Protein AF-A0A6I4WG80-F1 (afdb_monomer)

InterPro domains:
  IPR009081 Phosphopantetheine binding ACP domain [PF00550] (11-60)
  IPR036736 ACP-like superfamily [G3DSA:1.10.1200.10] (8-84)
  IPR036736 ACP-like superfamily [SSF47336] (11-78)

Organism: NCBI:txid1429076

Solvent-accessible surface area (backbone atoms only — not comparable to full-atom values): 4985 Å² total; per-residue (Å²): 127,85,74,81,73,65,44,70,67,57,53,47,47,45,34,41,74,75,56,60,46,56,81,87,62,64,72,87,59,45,81,42,33,46,63,77,60,77,37,54,70,67,41,50,46,48,49,36,51,50,40,28,72,75,68,69,27,84,72,68,74,92,54,68,85,44,24,47,45,55,51,40,50,47,49,37,51,41,40,57,63,74,74,109

Structure (mmCIF, N/CA/C/O backbone):
data_AF-A0A6I4WG80-F1
#
_entry.id   AF-A0A6I4WG80-F1
#
loop_
_atom_site.group_PDB
_atom_site.id
_atom_site.type_symbol
_atom_site.label_atom_id
_atom_site.label_alt_id
_atom_site.label_comp_id
_atom_site.label_asym_id
_atom_site.label_entity_id
_atom_site.label_seq_id
_atom_site.pdbx_PDB_ins_code
_atom_site.Cartn_x
_atom_site.Cartn_y
_atom_site.Cartn_z
_atom_site.occupancy
_atom_site.B_iso_or_equiv
_atom_site.auth_seq_id
_atom_site.auth_comp_id
_atom_site.auth_asym_id
_atom_site.auth_atom_id
_atom_site.pdbx_PDB_model_num
ATOM 1 N N . MET A 1 1 ? -7.445 -7.490 22.087 1.00 43.16 1 MET A N 1
ATOM 2 C CA . MET A 1 1 ? -7.763 -7.933 20.714 1.00 43.16 1 MET A CA 1
ATOM 3 C C . MET A 1 1 ? -6.468 -7.796 19.942 1.00 43.16 1 MET A C 1
ATOM 5 O O . MET A 1 1 ? -5.786 -6.818 20.208 1.00 43.16 1 MET A O 1
ATOM 9 N N . ALA A 1 2 ? -6.050 -8.787 19.152 1.00 50.62 2 ALA A N 1
ATOM 10 C CA . ALA A 1 2 ? -4.820 -8.638 18.375 1.00 50.62 2 ALA A CA 1
ATOM 11 C C . ALA A 1 2 ? -5.040 -7.486 17.390 1.00 50.62 2 ALA A C 1
ATOM 13 O O . ALA A 1 2 ? -5.999 -7.531 16.620 1.00 50.62 2 ALA A O 1
ATOM 14 N N . GLU A 1 3 ? -4.240 -6.432 17.503 1.00 61.09 3 GLU A N 1
ATOM 15 C CA . GLU A 1 3 ? -4.223 -5.352 16.521 1.00 61.09 3 GLU A CA 1
ATOM 16 C C . GLU A 1 3 ? -3.884 -5.993 15.168 1.00 61.09 3 GLU A C 1
ATOM 18 O O . GLU A 1 3 ? -2.938 -6.786 15.111 1.00 61.09 3 GLU A O 1
ATOM 23 N N . PRO A 1 4 ? -4.673 -5.768 14.103 1.00 68.19 4 PRO A N 1
ATOM 24 C CA . PRO A 1 4 ? -4.323 -6.290 12.792 1.00 68.19 4 PRO A CA 1
ATOM 25 C C . PRO A 1 4 ? -2.997 -5.645 12.377 1.00 68.19 4 PRO A C 1
ATOM 27 O O . PRO A 1 4 ? -2.952 -4.461 12.070 1.00 68.19 4 PRO A O 1
ATOM 30 N N . THR A 1 5 ? -1.906 -6.405 12.441 1.00 83.12 5 THR A N 1
ATOM 31 C CA . THR A 1 5 ? -0.585 -5.965 11.986 1.00 83.12 5 THR A CA 1
ATOM 32 C C . THR A 1 5 ? -0.417 -6.385 10.538 1.00 83.12 5 THR A C 1
ATOM 34 O O . THR A 1 5 ? -0.532 -7.568 10.221 1.00 83.12 5 THR A O 1
ATOM 37 N N . PHE A 1 6 ? -0.134 -5.426 9.667 1.00 88.31 6 PHE A N 1
ATOM 38 C CA . PHE A 1 6 ? 0.200 -5.695 8.278 1.00 88.31 6 PHE A CA 1
ATOM 39 C C . PHE A 1 6 ? 1.665 -6.126 8.189 1.00 88.31 6 PHE A C 1
ATOM 41 O O . PHE A 1 6 ? 2.559 -5.379 8.593 1.00 88.31 6 PHE A O 1
ATOM 48 N N . THR A 1 7 ? 1.924 -7.345 7.714 1.00 91.25 7 THR A N 1
ATOM 49 C CA . THR A 1 7 ? 3.279 -7.912 7.676 1.00 91.25 7 THR A CA 1
ATOM 50 C C . THR A 1 7 ? 3.850 -7.951 6.262 1.00 91.25 7 THR A C 1
ATOM 52 O O . THR A 1 7 ? 3.122 -7.859 5.276 1.00 91.25 7 THR A O 1
ATOM 55 N N . MET A 1 8 ? 5.167 -8.163 6.147 1.00 91.31 8 MET A N 1
ATOM 56 C CA . MET A 1 8 ? 5.823 -8.401 4.853 1.00 91.31 8 MET A CA 1
ATOM 57 C C . MET A 1 8 ? 5.156 -9.542 4.074 1.00 91.31 8 MET A C 1
ATOM 59 O O . MET A 1 8 ? 5.048 -9.489 2.855 1.00 91.31 8 MET A O 1
ATOM 63 N N . MET A 1 9 ? 4.665 -10.563 4.777 1.00 89.94 9 MET A N 1
ATOM 64 C CA . MET A 1 9 ? 3.993 -11.689 4.141 1.00 89.94 9 MET A CA 1
ATOM 65 C C . MET A 1 9 ? 2.627 -11.291 3.569 1.00 89.94 9 MET A C 1
ATOM 67 O O . MET A 1 9 ? 2.302 -11.728 2.469 1.00 89.94 9 MET A O 1
ATOM 71 N N . ASP A 1 10 ? 1.867 -10.427 4.253 1.00 90.50 10 ASP A N 1
ATOM 72 C CA . ASP A 1 10 ? 0.621 -9.855 3.720 1.00 90.50 10 ASP A CA 1
ATOM 73 C C . ASP A 1 10 ? 0.894 -9.006 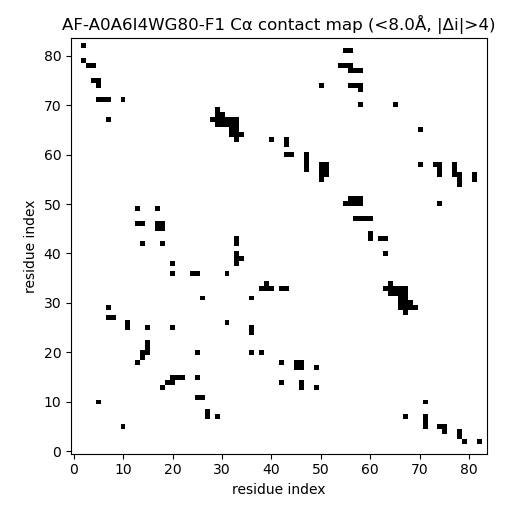2.474 1.00 90.50 10 ASP A C 1
ATOM 75 O O . ASP A 1 10 ? 0.208 -9.147 1.461 1.00 90.50 10 ASP A O 1
ATOM 79 N N . LEU A 1 11 ? 1.933 -8.164 2.525 1.00 90.19 11 LEU A N 1
ATOM 80 C CA . LEU A 1 11 ? 2.359 -7.355 1.386 1.00 90.19 11 LEU A CA 1
ATOM 81 C C . LEU A 1 11 ? 2.697 -8.243 0.185 1.00 90.19 11 LEU A C 1
ATOM 83 O O . LEU A 1 11 ? 2.136 -8.064 -0.894 1.00 90.19 11 LEU A O 1
ATOM 87 N N . MET A 1 12 ? 3.560 -9.239 0.379 1.00 91.69 12 MET A N 1
ATOM 88 C CA . MET A 1 12 ? 3.965 -10.167 -0.677 1.00 91.69 12 MET A CA 1
ATOM 89 C C . MET A 1 12 ? 2.790 -11.005 -1.193 1.00 91.69 12 MET A C 1
ATOM 91 O O . MET A 1 12 ? 2.707 -11.259 -2.393 1.00 91.69 12 MET A O 1
ATOM 95 N N . GLU A 1 13 ? 1.845 -11.397 -0.334 1.00 91.06 13 GLU A N 1
ATOM 96 C CA . GLU A 1 13 ? 0.621 -12.085 -0.757 1.00 91.06 13 GLU A CA 1
ATOM 97 C C . GLU A 1 13 ? -0.208 -11.206 -1.698 1.00 91.06 13 GLU A C 1
ATOM 99 O O . GLU A 1 13 ? -0.628 -11.684 -2.752 1.00 91.06 13 GLU A O 1
ATOM 104 N N . ILE A 1 14 ? -0.404 -9.924 -1.371 1.00 90.25 14 ILE A N 1
ATOM 105 C CA . ILE A 1 14 ? -1.123 -8.977 -2.235 1.00 90.25 14 ILE A CA 1
ATOM 106 C C . ILE A 1 14 ? -0.364 -8.776 -3.545 1.00 90.25 14 ILE A C 1
ATOM 108 O O . ILE A 1 14 ? -0.964 -8.838 -4.621 1.00 90.25 14 ILE A O 1
ATOM 112 N N . LEU A 1 15 ? 0.957 -8.602 -3.474 1.00 90.12 15 LEU A N 1
ATOM 113 C CA . LEU A 1 15 ? 1.782 -8.425 -4.661 1.00 90.12 15 LEU A CA 1
ATOM 114 C C . LEU A 1 15 ? 1.672 -9.638 -5.600 1.00 90.12 15 LEU A C 1
ATOM 116 O O . LEU A 1 15 ? 1.451 -9.489 -6.800 1.00 90.12 15 LEU A O 1
ATOM 120 N N . VAL A 1 16 ? 1.736 -10.855 -5.065 1.00 92.12 16 VAL A N 1
ATOM 121 C CA . VAL A 1 16 ? 1.615 -12.086 -5.857 1.00 92.12 16 VAL A CA 1
ATOM 122 C C . VAL A 1 16 ? 0.188 -12.302 -6.367 1.00 92.12 16 VAL A C 1
ATOM 124 O O . VAL A 1 16 ? -0.007 -12.704 -7.513 1.00 92.12 16 VAL A O 1
ATOM 127 N N . ALA A 1 17 ? -0.823 -12.076 -5.527 1.00 90.19 17 ALA A N 1
ATOM 128 C CA . ALA A 1 17 ? -2.206 -12.428 -5.836 1.00 90.19 17 ALA A CA 1
ATOM 129 C C . ALA A 1 17 ? -2.928 -11.388 -6.701 1.00 90.19 17 ALA A C 1
ATOM 131 O O . ALA A 1 17 ? -3.818 -11.757 -7.469 1.00 90.19 17 ALA A O 1
ATOM 132 N N . LYS A 1 18 ? -2.591 -10.103 -6.553 1.00 89.19 18 LYS A N 1
ATOM 133 C CA . LYS A 1 18 ? -3.329 -8.982 -7.155 1.00 89.19 18 LYS A CA 1
ATOM 134 C C . LYS A 1 18 ? -2.502 -8.186 -8.145 1.00 89.19 18 LYS A C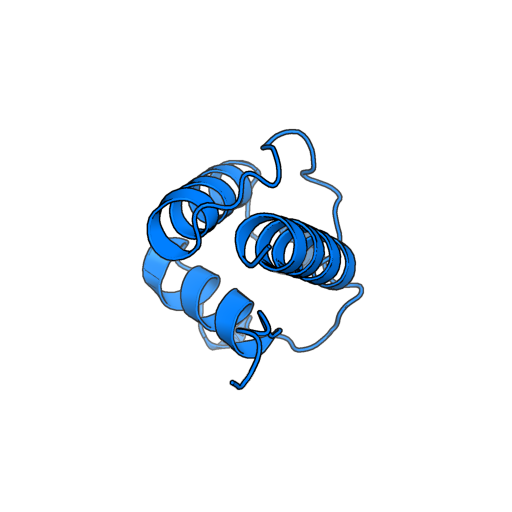 1
ATOM 136 O O . LYS A 1 18 ? -3.013 -7.837 -9.202 1.00 89.19 18 LYS A O 1
ATOM 141 N N . VAL A 1 19 ? -1.238 -7.949 -7.815 1.00 86.25 19 VAL A N 1
ATOM 142 C CA . VAL A 1 19 ? -0.330 -7.145 -8.642 1.00 86.25 19 VAL A CA 1
ATOM 143 C C . VAL A 1 19 ? 0.365 -7.988 -9.718 1.00 86.25 19 VAL A C 1
ATOM 145 O O . VAL A 1 19 ? 0.726 -7.481 -10.775 1.00 86.25 19 VAL A O 1
ATOM 148 N N . GLY A 1 20 ? 0.487 -9.298 -9.493 1.00 85.12 20 GLY A N 1
ATOM 149 C CA . GLY A 1 20 ? 1.080 -10.234 -10.448 1.00 85.12 20 GLY A CA 1
ATOM 150 C C . GLY A 1 20 ? 2.579 -10.455 -10.256 1.00 85.12 20 GLY A C 1
ATOM 151 O O . GLY A 1 20 ? 3.236 -10.928 -11.182 1.00 85.12 20 GLY A O 1
ATOM 152 N N . LEU A 1 21 ? 3.117 -10.159 -9.068 1.00 88.44 21 LEU A N 1
ATOM 153 C CA . LEU A 1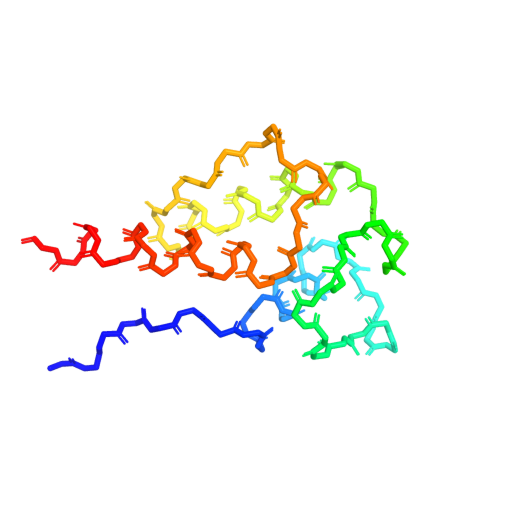 21 ? 4.496 -10.484 -8.715 1.00 88.44 21 LEU A CA 1
ATOM 154 C C . LEU A 1 21 ? 4.725 -12.004 -8.855 1.00 88.44 21 LEU A C 1
ATOM 156 O O . LEU A 1 21 ? 3.982 -12.801 -8.264 1.00 88.44 21 LEU A O 1
ATOM 160 N N . PRO A 1 22 ? 5.740 -12.454 -9.611 1.00 86.56 22 PRO A N 1
ATOM 161 C CA . PRO A 1 22 ? 6.063 -13.869 -9.674 1.00 86.56 22 PRO A CA 1
ATOM 162 C C . PRO A 1 22 ? 6.536 -14.355 -8.302 1.00 86.56 22 PRO A C 1
ATOM 164 O O . PRO A 1 22 ? 7.303 -13.689 -7.615 1.00 86.56 22 PRO A O 1
ATOM 167 N N . ARG A 1 23 ? 6.123 -15.565 -7.911 1.00 86.31 23 ARG A N 1
ATOM 168 C CA . ARG A 1 23 ? 6.465 -16.144 -6.596 1.00 86.31 23 ARG A CA 1
ATOM 169 C C . ARG A 1 23 ? 7.969 -16.266 -6.337 1.00 86.31 23 ARG A C 1
ATOM 171 O O . ARG A 1 23 ? 8.369 -16.320 -5.184 1.00 86.31 23 ARG A O 1
ATOM 178 N N . ASP A 1 24 ? 8.770 -16.336 -7.397 1.00 86.75 24 ASP A N 1
ATOM 179 C CA . ASP A 1 24 ? 10.234 -16.402 -7.325 1.00 86.75 24 ASP A CA 1
ATOM 180 C C . ASP A 1 24 ? 10.874 -15.037 -7.000 1.00 86.75 24 ASP A C 1
ATOM 182 O O . ASP A 1 24 ? 11.969 -14.991 -6.455 1.00 86.75 24 ASP A O 1
ATOM 186 N N . ALA A 1 25 ? 10.164 -13.930 -7.258 1.00 87.00 25 ALA A N 1
ATOM 187 C CA . ALA A 1 25 ? 10.583 -12.568 -6.913 1.00 87.00 25 ALA A CA 1
ATOM 188 C C . ALA A 1 25 ? 10.104 -12.121 -5.518 1.00 87.00 25 ALA A C 1
ATOM 190 O O . ALA A 1 25 ? 10.321 -10.978 -5.121 1.00 87.00 25 ALA A O 1
ATOM 191 N N . VAL A 1 26 ? 9.441 -13.006 -4.762 1.00 89.31 26 VAL A N 1
ATOM 192 C CA . VAL A 1 26 ? 9.056 -12.727 -3.374 1.00 89.31 26 VAL A CA 1
ATOM 193 C C . VAL A 1 26 ? 10.317 -12.578 -2.533 1.00 89.31 26 VAL A C 1
ATOM 195 O O . VAL A 1 26 ? 11.143 -13.487 -2.452 1.00 89.31 26 VAL A O 1
ATOM 198 N N . THR A 1 27 ? 10.428 -11.440 -1.861 1.00 89.31 27 THR A N 1
ATOM 199 C CA . THR A 1 27 ? 11.545 -11.115 -0.978 1.00 89.31 27 THR A CA 1
ATOM 200 C C . THR A 1 27 ? 11.040 -10.783 0.425 1.00 89.31 27 THR A C 1
ATOM 202 O O . THR A 1 27 ? 9.862 -10.511 0.631 1.00 89.31 27 THR A O 1
ATOM 205 N N . HIS A 1 28 ? 11.933 -10.835 1.409 1.00 88.44 28 HIS A N 1
ATOM 206 C CA . HIS A 1 28 ? 11.687 -10.310 2.755 1.00 88.44 28 HIS A CA 1
ATOM 207 C C . HIS A 1 28 ? 12.595 -9.116 3.067 1.00 88.44 28 HIS A C 1
ATOM 209 O O . HIS A 1 28 ? 12.732 -8.732 4.226 1.00 88.44 28 HIS A O 1
ATOM 215 N N . ASP A 1 29 ? 13.248 -8.560 2.048 1.00 89.94 29 ASP A N 1
ATOM 216 C CA . ASP A 1 29 ? 14.105 -7.398 2.210 1.00 89.94 29 ASP A CA 1
ATOM 217 C C . ASP A 1 29 ? 13.250 -6.135 2.375 1.00 89.94 29 ASP A C 1
ATOM 219 O O . ASP A 1 29 ? 12.536 -5.723 1.463 1.00 89.94 29 ASP A O 1
ATOM 223 N N . GLU A 1 30 ? 13.290 -5.534 3.563 1.00 89.31 30 GLU A N 1
ATOM 224 C CA . GLU A 1 30 ? 12.544 -4.308 3.870 1.00 89.31 30 GLU A CA 1
ATOM 225 C C . GLU A 1 30 ? 13.090 -3.082 3.127 1.00 89.31 30 GLU A C 1
ATOM 227 O O . GLU A 1 30 ? 12.378 -2.088 3.016 1.00 89.31 30 GLU A O 1
ATOM 232 N N . GLY A 1 31 ? 14.326 -3.142 2.621 1.00 91.25 31 GLY A N 1
ATOM 233 C CA . GLY A 1 31 ? 14.950 -2.088 1.824 1.00 91.25 31 GLY A CA 1
ATOM 234 C C . GLY A 1 31 ? 14.673 -2.199 0.324 1.00 91.25 31 GLY A C 1
ATOM 235 O O . GLY A 1 31 ? 15.0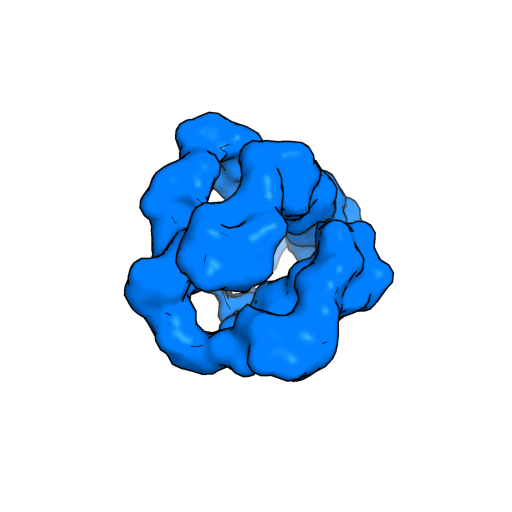04 -1.270 -0.412 1.00 91.25 31 GLY A O 1
ATOM 236 N N . ALA A 1 32 ? 14.063 -3.295 -0.136 1.00 91.19 32 ALA A N 1
ATOM 237 C CA . ALA A 1 32 ? 13.672 -3.455 -1.530 1.00 91.19 32 ALA A CA 1
ATOM 238 C C . ALA A 1 32 ? 12.497 -2.535 -1.887 1.00 91.19 32 ALA A C 1
ATOM 240 O O . ALA A 1 32 ? 11.651 -2.202 -1.053 1.00 91.19 32 ALA A O 1
ATOM 241 N N . THR A 1 33 ? 12.453 -2.122 -3.149 1.00 90.44 33 THR A N 1
ATOM 242 C CA . THR A 1 33 ? 11.381 -1.300 -3.720 1.00 90.44 33 THR A CA 1
ATOM 243 C C . THR A 1 33 ? 10.613 -2.105 -4.762 1.00 90.44 33 THR A C 1
ATOM 245 O O . THR A 1 33 ? 11.052 -3.171 -5.192 1.00 90.44 33 THR A O 1
ATOM 248 N N . LEU A 1 34 ? 9.479 -1.575 -5.226 1.00 87.75 34 LEU A N 1
ATOM 249 C CA . LEU A 1 34 ? 8.744 -2.165 -6.350 1.00 87.75 34 LEU A CA 1
ATOM 250 C C . LEU A 1 34 ? 9.637 -2.311 -7.597 1.00 87.75 34 LEU A C 1
ATOM 252 O O . LEU A 1 34 ? 9.624 -3.353 -8.244 1.00 87.75 34 LEU A O 1
ATOM 256 N N . ALA A 1 35 ? 10.487 -1.322 -7.876 1.00 87.19 35 ALA A N 1
ATOM 257 C CA . ALA A 1 35 ? 11.397 -1.368 -9.017 1.00 87.19 35 ALA A CA 1
ATOM 258 C C . ALA A 1 35 ? 12.464 -2.476 -8.908 1.00 87.19 35 ALA A C 1
ATOM 260 O O . ALA A 1 35 ? 12.897 -2.999 -9.932 1.00 87.19 35 ALA A O 1
ATOM 261 N N . ASP A 1 36 ? 12.878 -2.854 -7.692 1.00 89.44 36 ASP A N 1
ATOM 262 C CA . ASP A 1 36 ? 13.862 -3.928 -7.466 1.00 89.44 36 ASP A CA 1
ATOM 263 C C . ASP A 1 36 ? 13.306 -5.312 -7.848 1.00 89.44 36 ASP A C 1
ATOM 265 O O . ASP A 1 36 ? 14.038 -6.190 -8.300 1.00 89.44 36 ASP A O 1
ATOM 269 N N . VAL A 1 37 ? 11.984 -5.476 -7.743 1.00 87.56 37 VAL A N 1
ATOM 270 C CA . VAL A 1 37 ? 11.261 -6.713 -8.071 1.00 87.56 37 VAL A CA 1
ATOM 271 C C . VAL A 1 37 ? 10.575 -6.672 -9.446 1.00 87.56 37 VAL A C 1
ATOM 273 O O . VAL A 1 37 ? 9.644 -7.439 -9.692 1.00 87.56 37 VAL A O 1
ATOM 276 N N . ASP A 1 38 ? 11.036 -5.790 -10.340 1.00 86.38 38 ASP A N 1
ATOM 277 C CA . ASP A 1 38 ? 10.506 -5.598 -11.704 1.00 86.38 38 ASP A CA 1
ATOM 278 C C . ASP A 1 38 ? 9.027 -5.150 -11.735 1.00 86.38 38 ASP A C 1
ATOM 280 O O . ASP A 1 38 ? 8.296 -5.404 -12.691 1.00 86.38 38 ASP A O 1
ATOM 284 N N . LEU A 1 39 ? 8.557 -4.482 -10.674 1.00 87.50 39 LEU A N 1
ATOM 285 C CA . LEU A 1 39 ? 7.212 -3.916 -10.607 1.00 87.50 39 LEU A CA 1
ATOM 286 C C . LEU A 1 39 ? 7.213 -2.428 -10.981 1.00 87.50 39 LEU A C 1
ATOM 288 O O . LEU A 1 39 ? 7.907 -1.602 -10.390 1.00 87.50 39 LEU A O 1
ATOM 292 N N . ASP A 1 40 ? 6.367 -2.084 -11.949 1.00 86.31 40 ASP A N 1
ATOM 293 C CA . ASP A 1 40 ? 6.165 -0.714 -12.422 1.00 86.31 40 ASP A CA 1
ATOM 294 C C . ASP A 1 40 ? 5.334 0.152 -11.460 1.00 86.31 40 ASP A C 1
ATOM 296 O O . ASP A 1 40 ? 4.660 -0.325 -10.552 1.00 86.31 40 ASP A O 1
ATOM 300 N N . SER A 1 41 ? 5.264 1.458 -11.727 1.00 82.31 41 SER A N 1
ATOM 301 C CA . SER A 1 41 ? 4.411 2.401 -10.982 1.00 82.31 41 SER A CA 1
ATOM 302 C C . SER A 1 41 ? 2.920 2.025 -10.952 1.00 82.31 41 SER A C 1
ATOM 304 O O . SER A 1 41 ? 2.208 2.389 -10.016 1.00 82.31 41 SER A O 1
ATOM 306 N N . LEU A 1 42 ? 2.433 1.255 -11.932 1.00 86.62 42 LEU A N 1
ATOM 307 C CA . LEU A 1 42 ? 1.066 0.724 -11.934 1.00 86.62 42 LEU A CA 1
ATOM 308 C C . LEU A 1 42 ? 0.840 -0.312 -10.821 1.00 86.62 42 LEU A C 1
ATOM 310 O O . LEU A 1 42 ? -0.262 -0.401 -10.279 1.00 86.62 42 LEU A O 1
ATOM 314 N N . ALA A 1 43 ? 1.880 -1.068 -10.465 1.00 88.50 43 ALA A N 1
ATOM 315 C CA . ALA A 1 43 ? 1.843 -2.023 -9.368 1.00 88.50 43 ALA A CA 1
ATOM 316 C C . ALA A 1 43 ? 1.590 -1.324 -8.030 1.00 88.50 43 ALA A C 1
ATOM 318 O O . ALA A 1 43 ? 0.797 -1.814 -7.228 1.00 88.50 43 ALA A O 1
ATOM 319 N N . LEU A 1 44 ? 2.200 -0.148 -7.825 1.00 86.50 44 LEU A N 1
ATOM 320 C CA . LEU A 1 44 ? 1.942 0.677 -6.645 1.00 86.50 44 LEU A CA 1
ATOM 321 C C . LEU A 1 44 ? 0.470 1.084 -6.572 1.00 86.50 44 LEU A C 1
ATOM 323 O O . LEU A 1 44 ? -0.150 0.928 -5.529 1.00 86.50 44 LEU A O 1
ATOM 327 N N . LEU A 1 45 ? -0.108 1.555 -7.681 1.00 88.44 45 LEU A N 1
ATOM 328 C CA . LEU A 1 45 ? -1.512 1.971 -7.716 1.00 88.44 45 LEU A CA 1
ATOM 329 C C . LEU A 1 45 ? -2.456 0.819 -7.341 1.00 88.44 45 LEU A C 1
ATOM 331 O O . LEU A 1 45 ? -3.404 1.011 -6.582 1.00 88.44 45 LEU A O 1
ATOM 335 N N . GLN A 1 46 ? -2.190 -0.379 -7.866 1.00 89.25 46 GLN A N 1
ATOM 336 C CA . GLN A 1 46 ? -2.961 -1.576 -7.534 1.00 89.25 46 GLN A CA 1
ATOM 337 C C . GLN A 1 46 ? -2.783 -1.976 -6.070 1.00 89.25 46 GLN A C 1
ATOM 339 O O . GLN A 1 46 ? -3.769 -2.286 -5.409 1.00 89.25 46 GLN A O 1
ATOM 344 N N . LEU A 1 47 ? -1.555 -1.927 -5.552 1.00 89.00 47 LEU A N 1
ATOM 345 C CA . LEU A 1 47 ? -1.278 -2.186 -4.145 1.00 89.00 47 LEU A CA 1
ATOM 346 C C . LEU A 1 47 ? -2.048 -1.213 -3.243 1.00 89.00 47 LEU A C 1
ATOM 348 O O . LEU A 1 47 ? -2.756 -1.661 -2.347 1.00 89.00 47 LEU A O 1
ATOM 352 N N . THR A 1 48 ? -1.964 0.095 -3.499 1.00 89.00 48 THR A N 1
ATOM 353 C CA . THR A 1 48 ? -2.678 1.124 -2.729 1.00 89.00 48 THR A CA 1
ATOM 354 C C . THR A 1 48 ? -4.190 0.910 -2.783 1.00 89.00 48 THR A C 1
ATOM 356 O O . THR A 1 48 ? -4.850 0.980 -1.750 1.00 89.00 48 THR A O 1
ATOM 359 N N . ALA A 1 49 ? -4.743 0.576 -3.954 1.00 89.62 49 ALA A N 1
ATOM 360 C CA . ALA A 1 49 ? -6.166 0.275 -4.098 1.00 89.62 49 ALA A CA 1
ATOM 361 C C . ALA A 1 49 ? -6.591 -0.968 -3.295 1.00 89.62 49 ALA A C 1
ATOM 363 O O . ALA A 1 49 ? -7.626 -0.947 -2.634 1.00 89.62 49 ALA A O 1
ATOM 364 N N . GLU A 1 50 ? -5.792 -2.036 -3.317 1.00 90.62 50 GLU A N 1
ATOM 365 C CA . GLU A 1 50 ? -6.063 -3.265 -2.562 1.00 90.62 50 GLU A CA 1
ATOM 366 C C . GLU A 1 50 ? -5.927 -3.062 -1.051 1.00 90.62 50 GLU A C 1
ATOM 368 O O . GLU A 1 50 ? -6.724 -3.597 -0.282 1.00 90.62 50 GLU A O 1
ATOM 373 N N . VAL A 1 51 ? -4.948 -2.269 -0.611 1.00 89.19 51 VAL A N 1
ATOM 374 C CA . VAL A 1 51 ? -4.794 -1.901 0.799 1.00 89.19 51 VAL A CA 1
ATOM 375 C C . VAL A 1 51 ? -5.990 -1.064 1.266 1.00 89.19 51 VAL A C 1
ATOM 377 O O . VAL A 1 51 ? -6.565 -1.358 2.315 1.00 89.19 51 VAL A O 1
ATOM 380 N N . ALA A 1 52 ? -6.418 -0.081 0.474 1.00 89.56 52 ALA A N 1
ATOM 381 C CA . ALA A 1 52 ? -7.580 0.744 0.787 1.00 89.56 52 ALA A CA 1
ATOM 382 C C . ALA A 1 52 ? -8.881 -0.075 0.830 1.00 89.56 52 ALA A C 1
ATOM 384 O O . ALA A 1 52 ? -9.673 0.091 1.754 1.00 89.56 52 ALA A O 1
ATOM 385 N N . ASP A 1 53 ? -9.090 -0.997 -0.114 1.00 88.94 53 ASP A N 1
ATOM 386 C CA . ASP A 1 53 ? -10.275 -1.866 -0.148 1.00 88.94 53 ASP A CA 1
ATOM 387 C C . ASP A 1 53 ? -10.298 -2.870 1.019 1.00 88.94 53 ASP A C 1
ATOM 389 O O . ASP A 1 53 ? -11.313 -3.019 1.703 1.00 88.94 53 ASP A O 1
ATOM 393 N N . ARG A 1 54 ? -9.167 -3.536 1.293 1.00 86.19 54 ARG A N 1
ATOM 394 C CA . ARG A 1 54 ? -9.095 -4.632 2.274 1.00 86.19 54 ARG A CA 1
ATOM 395 C C . ARG A 1 54 ? -8.924 -4.156 3.713 1.00 86.19 54 ARG A C 1
ATOM 397 O O . ARG A 1 54 ? -9.461 -4.787 4.624 1.00 86.19 54 ARG A O 1
ATOM 404 N N . TYR A 1 55 ? -8.162 -3.085 3.919 1.00 86.19 55 TYR A N 1
ATOM 405 C CA . TYR A 1 55 ? -7.791 -2.581 5.245 1.00 86.19 55 TYR A CA 1
ATOM 406 C C . TYR A 1 55 ? -8.399 -1.210 5.560 1.00 86.19 55 TYR A C 1
ATOM 408 O O . TYR A 1 55 ? -8.379 -0.802 6.719 1.00 86.19 55 TYR A O 1
ATOM 416 N N . GLY A 1 56 ? -8.964 -0.504 4.575 1.00 87.38 56 GLY A N 1
ATOM 417 C CA . GLY A 1 56 ? -9.491 0.850 4.772 1.00 87.38 56 GLY A CA 1
ATOM 418 C C . GLY A 1 56 ? -8.405 1.916 4.928 1.00 87.38 56 GLY A C 1
ATOM 419 O O . GLY A 1 56 ? -8.700 2.999 5.422 1.00 87.38 56 GLY A O 1
ATOM 420 N N . VAL A 1 57 ? -7.159 1.614 4.545 1.00 88.81 57 VAL A N 1
ATOM 421 C CA . VAL A 1 57 ? -6.009 2.514 4.712 1.00 88.81 57 VAL A CA 1
ATOM 422 C C . VAL A 1 57 ? -5.582 3.094 3.371 1.00 88.81 57 VAL A C 1
ATOM 424 O O . VAL A 1 57 ? -5.281 2.357 2.436 1.00 88.81 57 VAL A O 1
ATOM 427 N N . ASP A 1 58 ? -5.507 4.420 3.299 1.00 85.94 58 ASP A N 1
ATOM 428 C CA . ASP A 1 58 ? -4.965 5.133 2.146 1.00 85.94 58 ASP A CA 1
ATOM 429 C C . ASP A 1 58 ? -3.489 5.475 2.392 1.00 85.94 58 A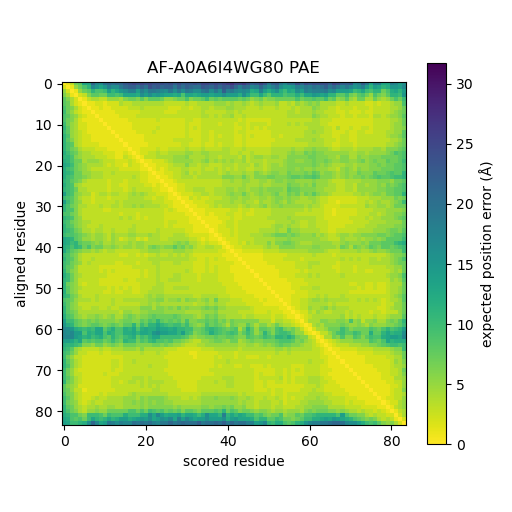SP A C 1
ATOM 431 O O . ASP A 1 58 ? -3.162 6.287 3.253 1.00 85.94 58 ASP A O 1
ATOM 435 N N . ILE A 1 59 ? -2.590 4.826 1.650 1.00 81.31 59 ILE A N 1
ATOM 436 C CA . ILE A 1 59 ? -1.134 5.057 1.726 1.00 81.31 59 ILE A CA 1
ATOM 437 C C . ILE A 1 59 ? -0.624 6.070 0.683 1.00 81.31 59 ILE A C 1
ATOM 439 O O . ILE A 1 59 ? 0.557 6.424 0.689 1.00 81.31 59 ILE A O 1
ATOM 443 N N . GLY A 1 60 ? -1.509 6.565 -0.191 1.00 77.62 60 GLY A N 1
ATOM 444 C CA . GLY A 1 60 ? -1.178 7.428 -1.326 1.00 77.62 60 GLY A CA 1
ATOM 445 C C . GLY A 1 60 ? -0.429 6.715 -2.465 1.00 77.62 60 GLY A C 1
ATOM 446 O O . GLY A 1 60 ? 0.308 5.754 -2.262 1.00 77.62 60 GLY A O 1
ATOM 447 N N . ASP A 1 61 ? -0.610 7.187 -3.701 1.00 74.31 61 ASP A N 1
ATOM 448 C CA . ASP A 1 61 ? 0.002 6.617 -4.916 1.00 74.31 61 ASP A CA 1
ATOM 449 C C . ASP A 1 61 ? 1.301 7.325 -5.362 1.00 74.31 61 ASP A C 1
ATOM 451 O O . ASP A 1 61 ? 2.027 6.834 -6.222 1.00 74.31 61 ASP A O 1
ATOM 455 N N . GLY A 1 62 ? 1.656 8.458 -4.749 1.00 70.12 62 GLY A N 1
ATOM 456 C CA . GLY A 1 62 ? 2.814 9.280 -5.137 1.00 70.12 62 GLY A CA 1
ATOM 457 C C . GLY A 1 62 ? 4.180 8.806 -4.618 1.00 70.12 62 GLY A C 1
ATOM 458 O O . GLY A 1 62 ? 5.089 9.624 -4.483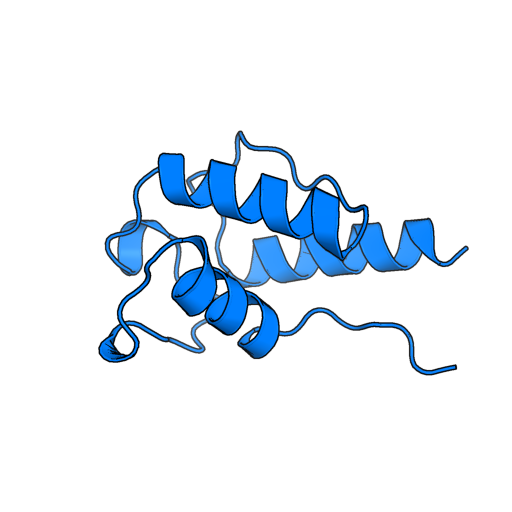 1.00 70.12 62 GLY A O 1
ATOM 459 N N . ARG A 1 63 ? 4.319 7.533 -4.238 1.00 76.12 63 ARG A N 1
ATOM 460 C CA . ARG A 1 63 ? 5.466 6.991 -3.484 1.00 76.12 63 ARG A CA 1
ATOM 461 C C . ARG A 1 63 ? 6.141 5.817 -4.205 1.00 76.12 63 ARG A C 1
ATOM 463 O O . ARG A 1 63 ? 6.435 4.795 -3.598 1.00 76.12 63 ARG A O 1
ATOM 470 N N . THR A 1 64 ? 6.396 5.959 -5.503 1.00 73.56 64 THR A N 1
ATOM 471 C CA . THR A 1 64 ? 7.046 4.930 -6.344 1.00 73.56 64 THR A CA 1
ATOM 472 C C . THR A 1 64 ? 8.416 4.478 -5.852 1.00 73.56 64 THR A C 1
ATOM 474 O O . THR A 1 64 ? 8.805 3.345 -6.111 1.00 73.56 64 THR A O 1
ATOM 477 N N . ASP A 1 65 ? 9.121 5.341 -5.126 1.00 82.94 65 ASP A N 1
ATOM 478 C CA . ASP A 1 65 ? 10.454 5.071 -4.588 1.00 82.94 65 ASP A CA 1
ATOM 479 C C . ASP A 1 65 ? 10.425 4.552 -3.139 1.00 82.94 65 ASP A C 1
ATOM 481 O O . ASP A 1 65 ? 11.481 4.389 -2.532 1.00 82.94 65 ASP A O 1
ATOM 485 N N . ALA A 1 66 ? 9.236 4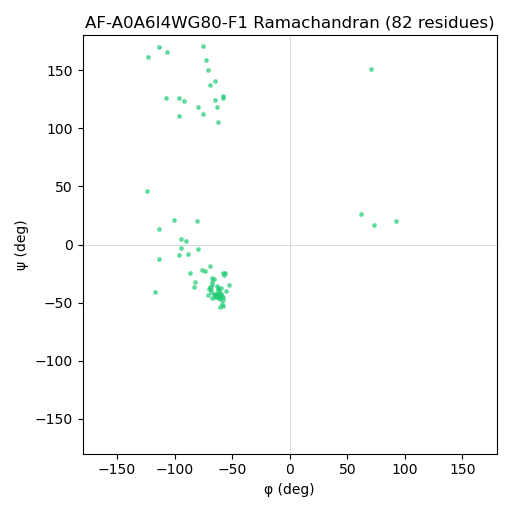.316 -2.567 1.00 87.12 66 ALA A N 1
ATOM 486 C CA . ALA A 1 66 ? 9.123 3.787 -1.214 1.00 87.12 66 ALA A CA 1
ATOM 487 C C . ALA A 1 66 ? 9.600 2.335 -1.144 1.00 87.12 66 ALA A C 1
ATOM 489 O O . ALA A 1 66 ? 9.281 1.490 -1.988 1.00 87.12 66 ALA A O 1
ATOM 490 N N . THR A 1 67 ? 10.345 2.055 -0.085 1.00 92.38 67 THR A N 1
ATOM 491 C CA . THR A 1 67 ? 10.751 0.701 0.276 1.00 92.38 67 THR A CA 1
ATOM 492 C C . THR A 1 67 ? 9.574 -0.098 0.836 1.00 92.38 67 THR A C 1
ATOM 494 O O . THR A 1 67 ? 8.587 0.461 1.328 1.00 92.38 67 THR A O 1
ATOM 497 N N . PHE A 1 68 ? 9.666 -1.427 0.808 1.00 91.06 68 PHE A N 1
ATOM 498 C CA . PHE A 1 68 ? 8.653 -2.282 1.422 1.00 91.06 68 PHE A CA 1
ATOM 499 C C . PHE A 1 68 ? 8.513 -2.009 2.922 1.00 91.06 68 PHE A C 1
ATOM 501 O O . PHE A 1 68 ? 7.391 -1.976 3.418 1.00 91.06 68 PHE A O 1
ATOM 508 N N . GLY A 1 69 ? 9.608 -1.729 3.633 1.00 91.88 69 GLY A N 1
ATOM 509 C CA . GLY A 1 69 ? 9.571 -1.325 5.040 1.00 91.88 69 GLY A CA 1
ATOM 510 C C . GLY A 1 69 ? 8.786 -0.030 5.270 1.00 91.88 69 GLY A C 1
ATOM 511 O O . GLY A 1 69 ? 7.975 0.046 6.194 1.00 91.88 69 GLY A O 1
ATOM 512 N N . GLU A 1 70 ? 8.955 0.972 4.402 1.00 91.81 70 GLU A N 1
ATOM 513 C CA . GLU A 1 70 ? 8.162 2.207 4.461 1.00 91.81 70 GLU A CA 1
ATOM 514 C C . GLU A 1 70 ? 6.676 1.948 4.196 1.00 91.81 70 GLU A C 1
ATOM 516 O O . GLU A 1 70 ? 5.831 2.454 4.933 1.00 91.81 70 GLU A O 1
ATOM 521 N N . LEU A 1 71 ? 6.346 1.124 3.196 1.00 89.31 71 LEU A N 1
ATOM 522 C CA . LEU A 1 71 ? 4.961 0.745 2.901 1.00 89.31 71 LEU A CA 1
ATOM 523 C C . LEU A 1 71 ? 4.320 0.015 4.086 1.00 89.31 71 LEU A C 1
ATOM 525 O O . LEU A 1 71 ? 3.212 0.359 4.489 1.00 89.31 71 LEU A O 1
ATOM 529 N N . LEU A 1 72 ? 5.027 -0.940 4.698 1.00 90.62 72 LEU A N 1
ATOM 530 C CA . LEU A 1 72 ? 4.567 -1.623 5.908 1.00 90.62 72 LEU A CA 1
ATOM 531 C C . LEU A 1 72 ? 4.302 -0.630 7.043 1.00 90.62 72 LEU A C 1
ATOM 533 O O . LEU A 1 72 ? 3.264 -0.720 7.700 1.00 90.62 72 LEU A O 1
ATOM 537 N N . GLY A 1 73 ? 5.211 0.322 7.263 1.00 90.31 73 GLY A N 1
ATOM 538 C CA . GLY A 1 73 ? 5.047 1.372 8.265 1.00 90.31 73 GLY A CA 1
ATOM 539 C C . GLY A 1 73 ? 3.784 2.201 8.037 1.00 90.31 73 GLY A C 1
ATOM 540 O O . GLY A 1 73 ? 2.992 2.362 8.961 1.00 90.31 73 GLY A O 1
ATOM 541 N N . LEU A 1 74 ? 3.554 2.646 6.799 1.00 88.75 74 LEU A N 1
ATOM 542 C CA . LEU A 1 74 ? 2.383 3.444 6.422 1.00 88.75 74 LEU A CA 1
ATOM 543 C C . LEU A 1 74 ? 1.068 2.684 6.620 1.00 88.75 74 LEU A C 1
ATOM 545 O O . LEU A 1 74 ? 0.119 3.225 7.185 1.00 88.75 74 LEU A O 1
ATOM 549 N N . VAL A 1 75 ? 1.006 1.417 6.197 1.00 90.06 75 VAL A N 1
ATOM 550 C CA . VAL A 1 75 ? -0.210 0.611 6.374 1.00 90.06 75 VAL A CA 1
ATOM 551 C C . VAL A 1 75 ? -0.495 0.375 7.856 1.00 90.06 75 VAL A C 1
ATOM 553 O O . VAL A 1 75 ? -1.636 0.511 8.290 1.00 90.06 75 VAL A O 1
ATOM 556 N N . ASN A 1 76 ? 0.528 0.051 8.652 1.00 90.75 76 ASN A N 1
ATOM 557 C CA . ASN A 1 76 ? 0.360 -0.166 10.091 1.00 90.75 76 ASN A CA 1
ATOM 558 C C . ASN A 1 76 ? -0.003 1.119 10.851 1.00 90.75 76 ASN A C 1
ATOM 560 O O . ASN A 1 76 ? -0.777 1.054 11.810 1.00 90.75 76 ASN A O 1
ATOM 564 N N . GLU A 1 77 ? 0.523 2.272 10.431 1.00 88.88 77 GLU A N 1
ATOM 565 C CA . GLU A 1 77 ? 0.134 3.582 10.962 1.00 88.88 77 GLU A CA 1
ATOM 566 C C . GLU A 1 77 ? -1.359 3.827 10.720 1.00 88.88 77 GLU A C 1
ATOM 568 O O . GLU A 1 77 ? -2.114 3.979 11.683 1.00 88.88 77 GLU A O 1
ATOM 573 N N . GLY A 1 78 ? -1.813 3.709 9.468 1.00 87.19 78 GLY A N 1
ATOM 574 C CA . GLY A 1 78 ? -3.225 3.889 9.130 1.00 87.19 78 GLY A CA 1
ATOM 575 C C . GLY A 1 78 ? -4.146 2.870 9.808 1.00 87.19 78 GLY A C 1
ATOM 576 O O . GLY A 1 78 ? -5.222 3.231 10.281 1.00 87.19 78 GLY A O 1
ATOM 577 N N . LEU A 1 79 ? -3.720 1.609 9.943 1.00 87.19 79 LEU A N 1
ATOM 578 C CA . LEU A 1 79 ? -4.470 0.582 10.678 1.00 87.19 79 LEU A CA 1
ATOM 579 C C . LEU A 1 79 ? -4.644 0.940 12.157 1.00 87.19 79 LEU A C 1
ATOM 581 O O . LEU A 1 79 ? -5.717 0.723 12.724 1.00 87.19 79 LEU A O 1
ATOM 585 N N . SER A 1 80 ? -3.607 1.504 12.774 1.00 85.19 80 SER A N 1
ATOM 586 C CA . SER A 1 80 ? -3.640 1.937 14.173 1.00 85.19 80 SER A CA 1
ATOM 587 C C . SER A 1 80 ? -4.560 3.144 14.376 1.00 85.19 80 SER A C 1
ATOM 589 O O . SER A 1 80 ? -5.251 3.227 15.392 1.00 85.19 80 SER A O 1
ATOM 591 N N . GLU A 1 81 ? -4.602 4.067 13.412 1.00 81.44 81 GLU A N 1
ATOM 592 C CA . GLU A 1 81 ? -5.520 5.211 13.423 1.00 81.44 81 GLU A CA 1
ATOM 593 C C . GLU A 1 81 ? -6.979 4.781 13.234 1.00 81.44 81 GLU A C 1
ATOM 595 O O . GLU A 1 81 ? -7.862 5.281 13.930 1.00 81.44 81 GLU A O 1
ATOM 600 N N . HIS A 1 82 ? -7.232 3.818 12.344 1.00 70.44 82 HIS A N 1
ATOM 601 C CA . HIS A 1 82 ? -8.576 3.315 12.046 1.00 70.44 82 HIS A CA 1
ATOM 602 C C . HIS A 1 82 ? -9.158 2.421 13.156 1.00 70.44 82 HIS A C 1
ATOM 604 O O . HIS A 1 82 ? -10.374 2.263 13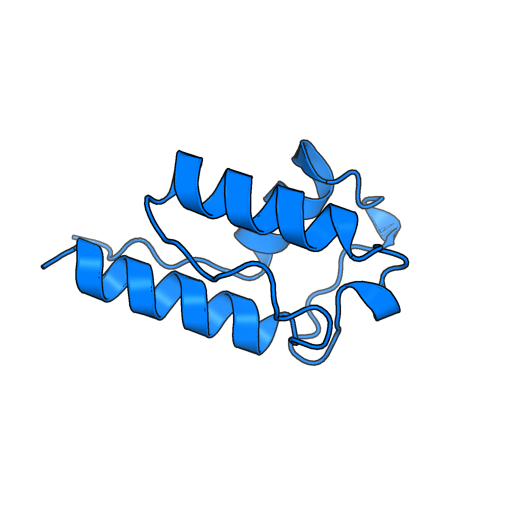.258 1.00 70.44 82 HIS A O 1
ATOM 610 N N . ALA A 1 83 ? -8.305 1.817 13.989 1.00 66.06 83 ALA A N 1
ATOM 611 C CA . ALA A 1 83 ? -8.713 0.968 15.109 1.00 66.06 83 ALA A CA 1
ATOM 612 C C . ALA A 1 83 ? -9.160 1.749 16.366 1.00 66.06 83 ALA A C 1
ATOM 614 O O . ALA A 1 83 ? -9.576 1.120 17.347 1.00 66.06 83 ALA A O 1
ATOM 615 N N . ARG A 1 84 ? -9.059 3.085 16.364 1.00 54.91 84 ARG A N 1
ATOM 61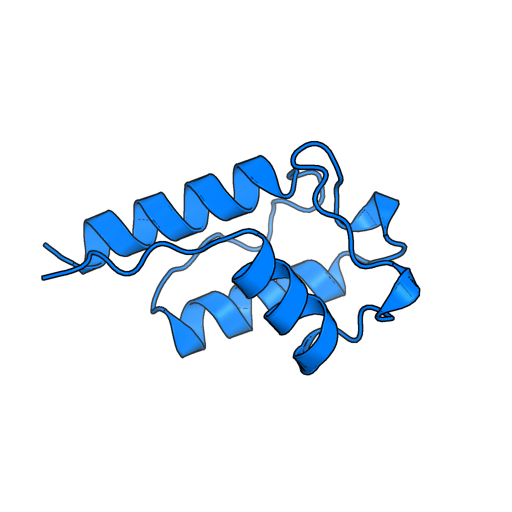6 C CA . ARG A 1 84 ? -9.339 3.964 17.510 1.00 54.91 84 ARG A CA 1
ATOM 617 C C . ARG A 1 84 ? -10.734 4.585 17.472 1.00 54.91 84 ARG A C 1
ATOM 619 O O . ARG A 1 84 ? -11.321 4.700 18.574 1.00 54.91 84 ARG A O 1
#

Foldseek 3Di:
DPQPQCALVNLLCCCVPFVPQPPVLRDRDQQDFCVNSVHDLVSLVRSQVCLCVPQVFHLDSPCRPHGNNRVSVRSSVRSVVVVD

Sequence (84 aa):
MAEPTFTMMDLMEILVAKVGLPRDAVTHDEGATLADVDLDSLALLQLTAEVADRYGVDIGDGRTDATFGELLGLVNEGLSEHAR

Secondary structure (DSSP, 8-state):
-------HHHHHHHIIIII---GGG----TT-BGGGGT--HHHHHHHHHHHHHHH-----S--TT-BHHHHHHHHHHHHHHHT-

Nearest PDB structures (foldseek):
  2kg6-assembly1_A  TM=8.130E-01  e=1.832E-04  Streptomyces coelicolor
  2kg9-assembly1_A  TM=7.851E-01  e=4.463E-04  Streptomyces coelicolor
  5msr-assembly4_D  TM=8.382E-01  e=5.558E-02  Segniliparus rugosus
  5msv-assembly1_A  TM=6.405E-01  e=3.835E-02  Segniliparus rugosus ATCC BAA-974
  5msv-assembly3_C  TM=5.709E-01  e=4.130E-02  Segniliparus rugosus ATCC BAA-974

Mean predicted aligned error: 4.82 Å

Radius of gyration: 12.03 Å; Cα contacts (8 Å, |Δi|>4): 99; chains: 1; bounding box: 25×26×33 Å

pLDDT: mean 85.16, std 9.23, range [43.16, 92.38]